Protein AF-A0AAU1BRS5-F1 (afdb_monomer)

Foldseek 3Di:
DDWDWDWDDDVQWIWIATPVGDIHDTDSDNVVNVVRSVVPPDPDDPPPDD

Sequence (50 aa):
MPHQTTITERGSFAIARCSCGWTGPARRSRDRARTDAQTHNPPLAVPSGI

Radius of gyration: 12.46 Å; Cα contacts (8 Å, |Δi|>4): 73; chains: 1; bounding box: 14×24×42 Å

Solvent-accessible surface area (backbone atoms only — not comparable to full-atom values): 3099 Å² total; per-residue (Å²): 130,83,81,49,65,49,80,48,74,62,86,76,27,19,26,15,36,33,74,82,72,52,66,52,66,81,23,72,45,58,66,59,17,49,49,53,40,60,67,61,57,66,78,72,79,73,74,91,77,130

Mean predicted aligned error: 6.53 Å

Structure (mmCIF, N/CA/C/O backbone):
data_AF-A0AAU1BRS5-F1
#
_entry.id   AF-A0AAU1BRS5-F1
#
loop_
_atom_site.group_PDB
_atom_site.id
_atom_site.type_symbol
_atom_site.label_atom_id
_atom_site.label_alt_id
_atom_site.label_comp_id
_atom_site.label_asym_id
_atom_site.label_entity_id
_atom_site.label_seq_id
_atom_site.pdbx_PDB_ins_code
_atom_site.Cartn_x
_atom_site.Cartn_y
_atom_site.Cartn_z
_atom_site.occupancy
_atom_site.B_iso_or_equiv
_atom_site.auth_seq_id
_atom_site.auth_comp_id
_atom_site.auth_asym_id
_atom_site.auth_atom_id
_atom_site.pdbx_PDB_model_num
ATOM 1 N N . MET A 1 1 ? -3.099 -8.426 -17.062 1.00 61.50 1 MET A N 1
ATOM 2 C CA . MET A 1 1 ? -3.786 -7.337 -16.325 1.00 61.50 1 MET A CA 1
ATOM 3 C C . MET A 1 1 ? -2.712 -6.476 -15.677 1.00 61.50 1 MET A C 1
ATOM 5 O O . MET A 1 1 ? -1.745 -7.061 -15.202 1.00 61.50 1 MET A O 1
ATOM 9 N N . PRO A 1 2 ? -2.803 -5.137 -15.697 1.00 74.19 2 PRO A N 1
ATOM 10 C CA . PRO A 1 2 ? -1.796 -4.291 -15.059 1.00 74.19 2 PRO A CA 1
ATOM 11 C C . PRO A 1 2 ? -1.770 -4.533 -13.542 1.00 74.19 2 PRO A C 1
ATOM 13 O O . PRO A 1 2 ? -2.820 -4.646 -12.904 1.00 74.19 2 PRO A O 1
ATOM 16 N N . HIS A 1 3 ? -0.569 -4.623 -12.967 1.00 83.81 3 HIS A N 1
ATOM 17 C CA . HIS A 1 3 ? -0.391 -4.702 -11.520 1.00 83.81 3 HIS A CA 1
ATOM 18 C C . HIS A 1 3 ? -0.720 -3.343 -10.914 1.00 83.81 3 HIS A C 1
ATOM 20 O O . HIS A 1 3 ? 0.001 -2.371 -11.115 1.00 83.81 3 HIS A O 1
ATOM 26 N N . GLN A 1 4 ? -1.822 -3.274 -10.175 1.00 88.81 4 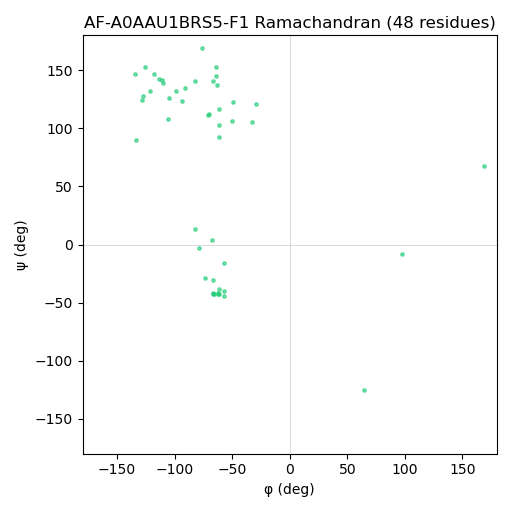GLN A N 1
ATOM 27 C CA . GLN A 1 4 ? -2.222 -2.073 -9.461 1.00 88.81 4 GLN A CA 1
ATOM 28 C C . GLN A 1 4 ? -1.943 -2.285 -7.983 1.00 88.81 4 GLN A C 1
ATOM 30 O O . GLN A 1 4 ? -2.626 -3.060 -7.310 1.00 88.81 4 GLN A O 1
ATOM 35 N N . THR A 1 5 ? -0.922 -1.601 -7.482 1.00 91.69 5 THR A N 1
ATOM 36 C CA . THR A 1 5 ? -0.585 -1.635 -6.064 1.00 91.69 5 THR A CA 1
ATOM 37 C C . THR A 1 5 ? -1.296 -0.526 -5.302 1.00 91.69 5 THR A C 1
ATOM 39 O O . THR A 1 5 ? -1.276 0.630 -5.719 1.00 91.69 5 THR A O 1
ATOM 42 N N . THR A 1 6 ? -1.874 -0.856 -4.156 1.00 93.19 6 THR A N 1
ATOM 43 C CA . THR A 1 6 ? -2.491 0.083 -3.218 1.00 93.19 6 THR A CA 1
ATOM 44 C C . THR A 1 6 ? -1.889 -0.085 -1.830 1.00 93.19 6 THR A C 1
ATOM 46 O O . THR A 1 6 ? -1.406 -1.155 -1.459 1.00 93.19 6 THR A O 1
ATOM 49 N N . ILE A 1 7 ? -1.903 0.996 -1.051 1.00 95.31 7 ILE A N 1
ATOM 50 C CA . ILE A 1 7 ? -1.475 0.982 0.347 1.00 95.31 7 ILE A CA 1
ATOM 51 C C . ILE A 1 7 ? -2.725 1.039 1.217 1.00 95.31 7 ILE A C 1
ATOM 53 O O . ILE A 1 7 ? -3.564 1.920 1.055 1.00 95.31 7 ILE A O 1
ATOM 57 N N . THR A 1 8 ? -2.849 0.086 2.132 1.00 94.88 8 THR A N 1
ATOM 58 C CA . THR A 1 8 ? -3.909 0.024 3.139 1.00 94.88 8 THR A CA 1
ATOM 59 C C . THR A 1 8 ? -3.292 0.210 4.512 1.00 94.88 8 THR A C 1
ATOM 61 O O . THR A 1 8 ? -2.216 -0.316 4.788 1.00 94.88 8 THR A O 1
ATOM 64 N N . GLU A 1 9 ? -3.992 0.909 5.398 1.00 95.12 9 GLU A N 1
ATOM 65 C 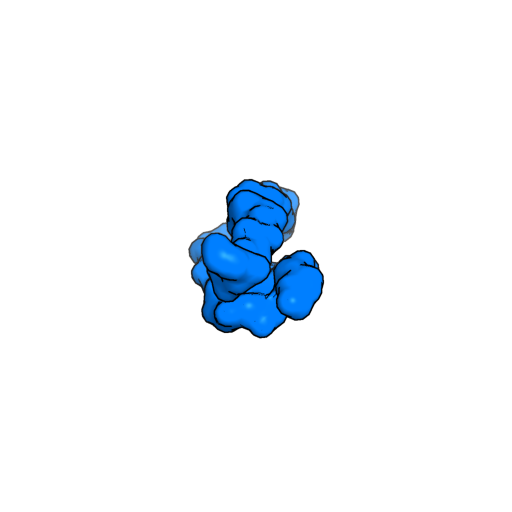CA . GLU A 1 9 ? -3.570 1.071 6.784 1.00 95.12 9 GLU A CA 1
ATOM 66 C C . GLU A 1 9 ? -4.463 0.307 7.746 1.00 95.12 9 GLU A C 1
ATOM 68 O O . GLU A 1 9 ? -5.687 0.265 7.617 1.00 95.12 9 GLU A O 1
ATOM 73 N N . ARG A 1 10 ? -3.823 -0.315 8.731 1.00 93.31 10 ARG A N 1
ATOM 74 C CA . ARG A 1 10 ? -4.455 -1.080 9.800 1.00 93.31 10 ARG A CA 1
ATOM 75 C C . ARG A 1 10 ? -3.810 -0.649 11.113 1.00 93.31 10 ARG A C 1
ATOM 77 O O . ARG A 1 10 ? -2.793 -1.200 11.529 1.00 93.31 10 ARG A O 1
ATOM 84 N N . GLY A 1 11 ? -4.384 0.380 11.737 1.00 93.75 11 GLY A N 1
ATOM 85 C CA . GLY A 1 11 ? -3.814 1.013 12.929 1.00 93.75 11 GLY A CA 1
ATOM 86 C C . GLY A 1 11 ? -2.467 1.669 12.617 1.00 93.75 11 GLY A C 1
ATOM 87 O O . GLY A 1 11 ? -2.366 2.454 11.683 1.00 93.75 11 GLY A O 1
ATOM 88 N N . SER A 1 12 ? -1.418 1.313 13.365 1.00 93.00 12 SER A N 1
ATOM 89 C CA . SER A 1 12 ? -0.056 1.848 13.182 1.00 93.00 12 SER A CA 1
ATOM 90 C C . SER A 1 12 ? 0.756 1.164 12.069 1.00 93.00 12 SER A C 1
ATOM 92 O O . SER A 1 12 ? 1.977 1.327 12.013 1.00 93.00 12 SER A O 1
ATOM 94 N N . PHE A 1 13 ? 0.112 0.367 11.213 1.00 94.81 13 PHE A N 1
ATOM 95 C CA . PHE A 1 13 ? 0.765 -0.371 10.135 1.00 94.81 13 PHE A CA 1
ATOM 96 C C . PHE A 1 13 ? 0.193 0.003 8.769 1.00 94.81 13 PHE A C 1
ATOM 98 O O . PHE A 1 13 ? -1.016 -0.024 8.562 1.00 94.81 13 PHE A O 1
ATOM 105 N N . ALA A 1 14 ? 1.084 0.270 7.823 1.00 96.81 14 ALA A N 1
ATOM 106 C CA . ALA A 1 14 ? 0.837 0.364 6.398 1.00 96.81 14 ALA A CA 1
ATOM 107 C C . ALA A 1 14 ? 1.226 -0.955 5.714 1.00 96.81 14 ALA A C 1
ATOM 109 O O . ALA A 1 14 ? 2.306 -1.504 5.943 1.00 96.81 14 ALA A O 1
ATOM 110 N N . ILE A 1 15 ? 0.335 -1.462 4.869 1.00 95.69 15 ILE A N 1
ATOM 111 C CA . ILE A 1 15 ? 0.456 -2.739 4.168 1.00 95.69 15 ILE A CA 1
ATOM 112 C C . ILE A 1 15 ? 0.236 -2.477 2.682 1.00 95.69 15 ILE A C 1
ATOM 114 O O . ILE A 1 15 ? -0.769 -1.880 2.291 1.00 95.69 15 ILE A O 1
ATOM 118 N N . ALA A 1 16 ? 1.168 -2.936 1.852 1.00 95.56 16 ALA A N 1
ATOM 119 C CA . ALA A 1 16 ? 1.012 -2.911 0.406 1.00 95.56 16 ALA A CA 1
ATOM 120 C C . ALA A 1 16 ? 0.177 -4.101 -0.074 1.00 95.56 16 ALA A C 1
ATOM 122 O O . ALA A 1 16 ? 0.333 -5.215 0.419 1.00 95.56 16 ALA A O 1
ATOM 123 N N . ARG A 1 17 ? -0.695 -3.884 -1.054 1.00 93.81 17 ARG A N 1
ATOM 124 C CA . ARG A 1 17 ? -1.459 -4.934 -1.733 1.00 93.81 17 ARG A CA 1
ATOM 125 C C . ARG A 1 17 ? -1.420 -4.712 -3.226 1.00 93.81 17 ARG A C 1
ATOM 127 O O . ARG A 1 17 ? -1.405 -3.570 -3.665 1.00 93.81 17 ARG A O 1
ATOM 134 N N . CYS A 1 18 ? -1.425 -5.787 -3.996 1.00 93.25 18 CYS A N 1
ATOM 135 C CA . CYS A 1 18 ? -1.505 -5.729 -5.445 1.00 93.25 18 CYS A CA 1
ATOM 136 C C . CYS A 1 18 ? -2.777 -6.420 -5.933 1.00 93.25 18 CYS A C 1
ATOM 138 O O . CYS A 1 18 ? -3.207 -7.424 -5.364 1.00 93.25 18 CYS A O 1
ATOM 140 N N . SER A 1 19 ? -3.349 -5.922 -7.028 1.00 89.31 19 SER A N 1
ATOM 141 C CA . SER A 1 19 ? -4.474 -6.556 -7.724 1.00 89.31 19 SER A CA 1
ATOM 142 C C . SER A 1 19 ? -4.195 -7.997 -8.178 1.00 89.31 19 SER A C 1
ATOM 144 O O . SER A 1 19 ? -5.137 -8.733 -8.446 1.00 89.31 19 SER A O 1
ATOM 146 N N . CYS A 1 20 ? -2.930 -8.432 -8.221 1.00 89.25 20 CYS A N 1
ATOM 147 C CA . CYS A 1 20 ? -2.552 -9.820 -8.501 1.00 89.25 20 CYS A CA 1
ATOM 148 C C . CYS A 1 20 ? -2.697 -10.781 -7.308 1.00 89.25 20 CYS A C 1
ATOM 150 O O . CYS A 1 20 ? -2.427 -11.968 -7.454 1.00 89.25 20 CYS A O 1
ATOM 152 N N . GLY A 1 21 ? -3.079 -10.27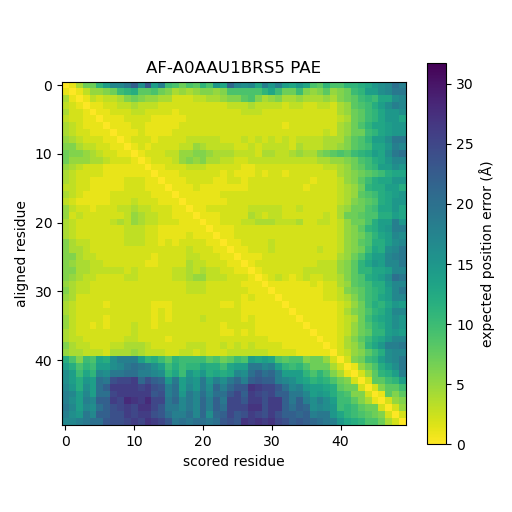9 -6.129 1.00 89.69 21 GLY A N 1
ATOM 153 C CA . GLY A 1 21 ? -3.215 -11.066 -4.900 1.00 89.69 21 GLY A CA 1
ATOM 154 C C . GLY A 1 21 ? -2.005 -11.000 -3.965 1.00 89.69 21 GLY A C 1
ATOM 155 O O . GLY A 1 21 ? -2.093 -11.450 -2.823 1.00 89.69 21 GLY A O 1
ATOM 156 N N . TRP A 1 22 ? -0.892 -10.393 -4.387 1.00 92.31 22 TRP A N 1
ATOM 157 C CA . TRP A 1 22 ? 0.253 -10.184 -3.501 1.00 92.31 22 TRP A CA 1
ATOM 158 C C . TRP A 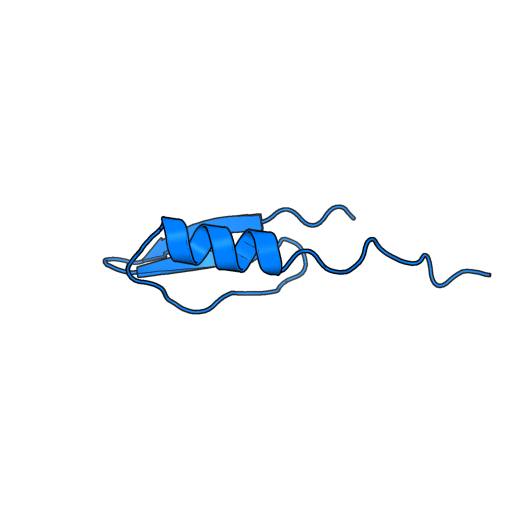1 22 ? -0.072 -9.203 -2.372 1.00 92.31 22 TRP A C 1
ATOM 160 O O . TRP A 1 22 ? -0.737 -8.181 -2.569 1.00 92.31 22 TRP A O 1
ATOM 170 N N . THR A 1 23 ? 0.444 -9.504 -1.182 1.00 93.75 23 THR A N 1
ATOM 171 C CA . THR A 1 23 ? 0.383 -8.629 -0.013 1.00 93.75 23 THR A CA 1
ATOM 172 C C . THR A 1 23 ? 1.786 -8.476 0.558 1.00 93.75 23 THR A C 1
ATOM 174 O O . THR A 1 23 ? 2.448 -9.463 0.873 1.00 93.75 23 THR A O 1
ATOM 177 N N . GLY A 1 24 ? 2.227 -7.231 0.685 1.00 91.62 24 GLY A N 1
ATOM 178 C CA . GLY A 1 24 ? 3.506 -6.882 1.271 1.00 91.62 24 GLY A CA 1
ATOM 179 C C . GLY A 1 24 ? 3.509 -6.974 2.800 1.00 91.62 24 GLY A C 1
ATOM 180 O O . GLY A 1 24 ? 2.460 -7.097 3.440 1.00 91.62 24 GLY A O 1
ATOM 181 N N . PRO A 1 25 ? 4.694 -6.886 3.414 1.00 93.75 25 PRO A N 1
ATOM 182 C CA . PRO A 1 25 ? 4.854 -6.915 4.863 1.00 93.75 25 PRO A CA 1
ATOM 183 C C . PRO A 1 25 ? 4.189 -5.711 5.548 1.00 93.75 25 PRO A C 1
ATOM 185 O O . PRO A 1 25 ? 4.116 -4.613 4.996 1.00 93.75 25 PRO A O 1
ATOM 188 N N . ALA A 1 26 ? 3.771 -5.892 6.804 1.00 95.06 26 ALA A N 1
ATOM 189 C CA . ALA A 1 26 ? 3.287 -4.796 7.640 1.00 95.06 26 ALA A CA 1
ATOM 190 C C . ALA A 1 26 ? 4.446 -3.861 8.023 1.00 95.06 26 ALA A C 1
ATOM 192 O O . ALA A 1 26 ? 5.354 -4.234 8.770 1.00 95.06 26 ALA A O 1
ATOM 193 N N . ARG A 1 27 ? 4.430 -2.627 7.513 1.00 95.56 27 ARG A N 1
ATOM 194 C CA . ARG A 1 27 ? 5.441 -1.598 7.797 1.00 95.56 27 ARG A CA 1
ATOM 195 C C . ARG A 1 27 ? 4.832 -0.486 8.635 1.00 95.56 27 ARG A C 1
ATOM 197 O O . ARG A 1 27 ? 3.718 -0.066 8.385 1.00 95.56 27 ARG A O 1
ATOM 204 N N . ARG A 1 28 ? 5.578 0.066 9.593 1.00 94.44 28 ARG A N 1
ATOM 205 C CA . ARG A 1 28 ? 5.136 1.280 10.313 1.00 94.44 28 ARG A CA 1
ATOM 206 C C . ARG A 1 28 ? 5.232 2.548 9.458 1.00 94.44 28 ARG A C 1
ATOM 208 O O . ARG A 1 28 ? 4.479 3.488 9.658 1.00 94.44 28 ARG A O 1
ATOM 215 N N . SER A 1 29 ? 6.166 2.573 8.506 1.00 94.00 29 SER A N 1
ATOM 216 C CA . SER A 1 29 ? 6.333 3.685 7.566 1.00 94.00 29 SER A CA 1
ATOM 217 C C . SER A 1 29 ? 5.548 3.408 6.285 1.00 94.00 29 SER A C 1
ATOM 219 O O . SER A 1 29 ? 5.785 2.399 5.613 1.00 94.00 29 SER A O 1
ATOM 221 N N . ARG A 1 30 ? 4.649 4.338 5.939 1.00 92.44 30 ARG A N 1
ATOM 222 C CA . ARG A 1 30 ? 3.929 4.360 4.656 1.00 92.44 30 ARG A CA 1
ATOM 223 C C . ARG A 1 30 ? 4.888 4.385 3.474 1.00 92.44 30 ARG A C 1
ATOM 225 O O . ARG A 1 30 ? 4.656 3.685 2.496 1.00 92.44 30 ARG A O 1
ATOM 232 N N . ASP A 1 31 ? 5.971 5.147 3.577 1.00 93.62 31 ASP A N 1
ATOM 233 C CA . ASP A 1 31 ? 6.946 5.273 2.496 1.00 93.62 31 ASP A CA 1
ATOM 234 C C . ASP A 1 31 ? 7.665 3.958 2.242 1.00 93.62 31 ASP A C 1
ATOM 236 O O . ASP A 1 31 ? 7.738 3.524 1.098 1.00 93.62 31 ASP A O 1
ATOM 240 N N . ARG A 1 32 ? 8.061 3.245 3.304 1.00 93.44 32 ARG A N 1
ATOM 241 C CA . ARG A 1 32 ? 8.600 1.887 3.153 1.00 93.44 32 ARG A CA 1
ATOM 242 C C . ARG A 1 32 ? 7.591 0.916 2.553 1.00 93.44 32 ARG A C 1
ATOM 244 O O . ARG A 1 32 ? 7.980 0.121 1.707 1.00 93.44 32 ARG A O 1
ATOM 251 N N . ALA A 1 33 ? 6.320 0.969 2.958 1.00 94.62 33 ALA A N 1
ATOM 252 C CA . ALA A 1 33 ? 5.282 0.136 2.344 1.00 94.62 33 ALA A CA 1
ATOM 253 C C . ALA A 1 33 ? 5.116 0.454 0.847 1.00 94.62 33 ALA A C 1
ATOM 255 O O . ALA A 1 33 ? 4.951 -0.453 0.036 1.00 94.62 33 ALA A O 1
ATOM 256 N N . ARG A 1 34 ? 5.213 1.735 0.467 1.00 92.12 34 ARG A N 1
ATOM 257 C CA . ARG A 1 34 ? 5.168 2.173 -0.933 1.00 92.12 34 ARG A CA 1
ATOM 258 C C . ARG A 1 34 ? 6.377 1.693 -1.726 1.00 92.12 34 ARG A C 1
ATOM 260 O O . ARG A 1 34 ? 6.198 1.233 -2.845 1.00 92.12 34 ARG A O 1
ATOM 267 N N . THR A 1 35 ? 7.576 1.7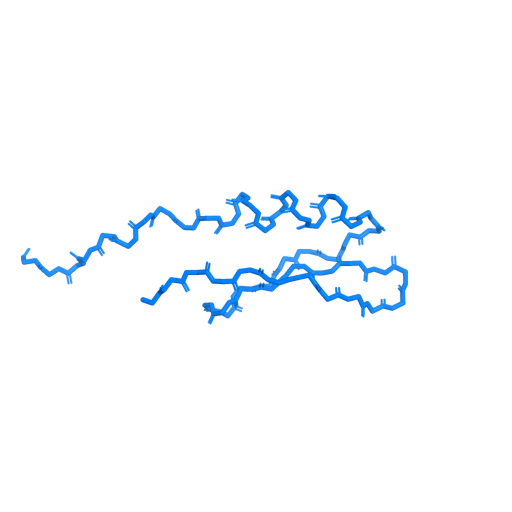45 -1.153 1.00 92.19 35 THR A N 1
ATOM 268 C CA . THR A 1 35 ? 8.770 1.170 -1.784 1.00 92.19 35 THR A CA 1
ATOM 269 C C . THR A 1 35 ? 8.611 -0.335 -1.987 1.00 92.19 35 THR A C 1
ATOM 271 O O . THR A 1 35 ? 8.910 -0.821 -3.066 1.00 92.19 35 THR A O 1
ATOM 274 N N . ASP A 1 36 ? 8.076 -1.068 -1.005 1.00 91.56 36 ASP A N 1
ATOM 275 C CA . ASP A 1 36 ? 7.776 -2.505 -1.131 1.00 91.56 36 ASP A CA 1
ATOM 276 C C . ASP A 1 36 ? 6.818 -2.766 -2.316 1.00 91.56 36 ASP A C 1
ATOM 278 O O . ASP A 1 36 ? 7.080 -3.626 -3.151 1.00 91.56 36 ASP A O 1
ATOM 282 N N . ALA A 1 37 ? 5.760 -1.955 -2.458 1.00 90.88 37 ALA A N 1
ATOM 283 C CA . ALA A 1 37 ? 4.837 -2.008 -3.597 1.00 90.88 37 ALA A CA 1
ATOM 284 C C . ALA A 1 37 ? 5.506 -1.706 -4.950 1.00 90.88 37 ALA A C 1
ATOM 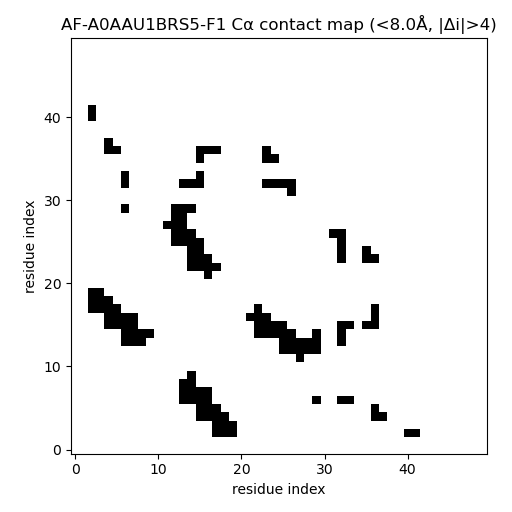286 O O . ALA A 1 37 ? 5.231 -2.386 -5.934 1.00 90.88 37 ALA A O 1
ATOM 287 N N . GLN A 1 38 ? 6.377 -0.697 -5.008 1.00 89.38 38 GLN A N 1
ATOM 288 C CA . GLN A 1 38 ? 7.113 -0.334 -6.225 1.00 89.38 38 GLN A CA 1
ATOM 289 C C . GLN A 1 38 ? 8.104 -1.429 -6.631 1.00 89.38 38 GLN A C 1
ATOM 291 O O . GLN A 1 38 ? 8.184 -1.788 -7.802 1.00 89.38 38 GLN A O 1
ATOM 296 N N . THR A 1 39 ? 8.821 -1.997 -5.659 1.00 88.44 39 THR A N 1
ATOM 297 C CA . THR A 1 39 ? 9.731 -3.131 -5.86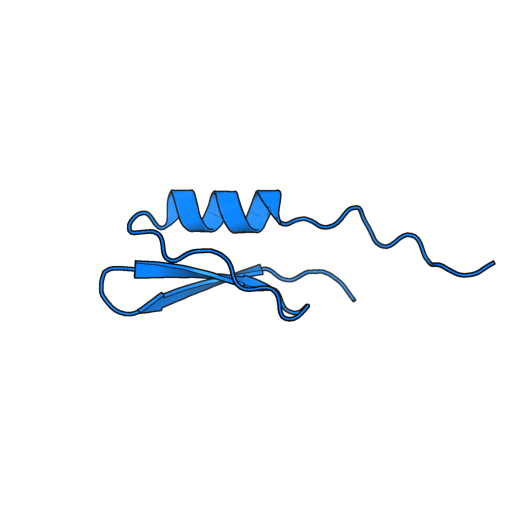1 1.00 88.44 39 THR A CA 1
ATOM 298 C C . THR A 1 39 ? 8.975 -4.396 -6.253 1.00 88.44 39 THR A C 1
ATOM 300 O O . THR A 1 39 ? 9.495 -5.207 -7.012 1.00 88.44 39 THR A O 1
ATOM 303 N N . HIS A 1 40 ? 7.732 -4.557 -5.791 1.00 87.19 40 HIS A N 1
ATOM 304 C CA . HIS A 1 40 ? 6.857 -5.656 -6.187 1.00 87.19 40 HIS A CA 1
ATOM 305 C C . HIS A 1 40 ? 6.417 -5.592 -7.660 1.00 87.19 40 HIS A C 1
ATOM 307 O O . HIS A 1 40 ? 5.657 -6.455 -8.079 1.00 87.19 40 HIS A O 1
ATOM 313 N N . ASN A 1 41 ? 6.889 -4.643 -8.478 1.00 75.31 41 ASN A N 1
ATOM 314 C CA . ASN A 1 41 ? 6.708 -4.716 -9.925 1.00 75.31 41 ASN A CA 1
ATOM 315 C C . ASN A 1 41 ? 7.148 -6.103 -10.426 1.00 75.31 41 ASN A C 1
ATOM 317 O O . ASN A 1 41 ? 8.353 -6.373 -10.472 1.00 75.31 41 ASN A O 1
ATOM 321 N N . PRO A 1 42 ? 6.216 -7.002 -10.797 1.00 60.09 42 PRO A N 1
ATOM 322 C CA . PRO A 1 42 ? 6.649 -8.205 -11.461 1.00 60.09 42 PRO A CA 1
ATOM 323 C C . PRO A 1 42 ? 7.258 -7.756 -12.784 1.00 60.09 42 PRO A C 1
ATOM 325 O O . PRO A 1 42 ? 6.792 -6.767 -13.369 1.00 60.09 42 PRO A O 1
ATOM 328 N N . PRO A 1 43 ? 8.310 -8.438 -13.256 1.00 53.81 43 PRO A N 1
ATOM 329 C CA . PRO A 1 43 ? 8.777 -8.213 -14.609 1.00 53.81 43 PRO A CA 1
ATOM 330 C C . PRO A 1 43 ? 7.546 -8.282 -15.511 1.00 53.81 43 PRO A C 1
ATOM 332 O O . PRO A 1 43 ? 6.767 -9.234 -15.423 1.00 53.81 43 PRO A O 1
ATOM 335 N N . LEU A 1 44 ? 7.330 -7.182 -16.241 1.00 56.12 44 LEU A N 1
ATOM 336 C CA . LEU A 1 44 ? 6.265 -6.969 -17.215 1.00 56.12 44 LEU A CA 1
ATOM 337 C C . LEU A 1 44 ? 5.889 -8.316 -17.808 1.00 56.12 44 LEU A C 1
ATOM 339 O O . LEU A 1 44 ? 6.783 -8.984 -18.324 1.00 56.12 44 LEU A O 1
ATOM 343 N N . ALA A 1 45 ? 4.624 -8.715 -17.656 1.00 57.66 45 ALA A N 1
ATOM 344 C CA . ALA A 1 45 ? 4.094 -9.963 -18.177 1.00 57.66 45 ALA A CA 1
ATOM 345 C C . ALA A 1 45 ? 4.802 -10.327 -19.487 1.00 57.66 45 ALA A C 1
ATOM 347 O O . ALA A 1 45 ? 4.549 -9.701 -20.514 1.00 57.66 45 ALA A O 1
ATOM 348 N N . VAL A 1 46 ? 5.707 -11.310 -19.445 1.00 53.84 46 VAL A N 1
ATOM 349 C CA . VAL A 1 46 ? 6.010 -12.055 -20.656 1.00 53.84 46 VAL A CA 1
ATOM 350 C C . VAL A 1 46 ? 4.671 -12.691 -21.015 1.00 53.84 46 VAL A C 1
ATOM 352 O O . VAL A 1 46 ? 4.123 -13.423 -20.184 1.00 53.84 46 VAL A O 1
ATOM 355 N N . PRO A 1 47 ? 4.039 -12.373 -22.156 1.00 52.56 47 PRO A N 1
ATOM 356 C CA . PRO A 1 47 ? 2.978 -13.240 -22.620 1.00 52.56 47 PRO A CA 1
ATOM 357 C C . PRO A 1 47 ? 3.650 -14.594 -22.866 1.00 52.56 47 PRO A C 1
ATOM 359 O O . PRO A 1 47 ? 4.383 -14.762 -23.836 1.00 52.56 47 PRO A O 1
ATOM 362 N N . SER A 1 48 ? 3.474 -15.550 -21.949 1.00 61.09 48 SER A N 1
ATOM 363 C CA . SER A 1 48 ? 3.666 -16.961 -22.270 1.00 61.09 48 SER A CA 1
ATOM 364 C C . SER A 1 48 ? 2.643 -17.285 -23.350 1.00 61.09 48 SER A C 1
ATOM 366 O O . SER A 1 48 ? 1.477 -17.536 -23.059 1.00 61.09 48 SER A O 1
ATOM 368 N N . GLY A 1 49 ? 3.068 -17.150 -24.598 1.00 60.69 49 GLY A N 1
ATOM 369 C CA . GLY A 1 49 ? 2.219 -17.306 -25.764 1.00 60.69 49 GLY A CA 1
ATOM 370 C C . GLY A 1 49 ? 2.920 -16.826 -27.026 1.00 60.69 49 GLY A C 1
ATOM 371 O O . GLY A 1 49 ? 2.544 -15.787 -27.559 1.00 60.69 49 GLY A O 1
ATOM 372 N N . ILE A 1 50 ? 3.970 -17.536 -27.441 1.00 49.81 50 ILE A N 1
ATOM 373 C CA . ILE A 1 50 ? 3.953 -18.470 -28.584 1.00 49.81 50 ILE A CA 1
ATOM 374 C C . ILE A 1 50 ? 5.009 -19.553 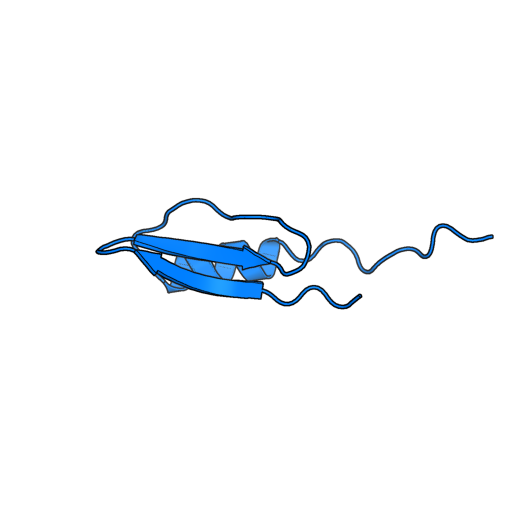-28.360 1.00 49.81 50 ILE A C 1
ATOM 376 O O . ILE A 1 50 ? 6.054 -19.227 -27.754 1.00 49.81 50 ILE A O 1
#

Nearest PDB structures (foldseek):
  8h6h-assembly1_A  TM=5.174E-01  e=2.100E+00  Acetivibrio thermocellu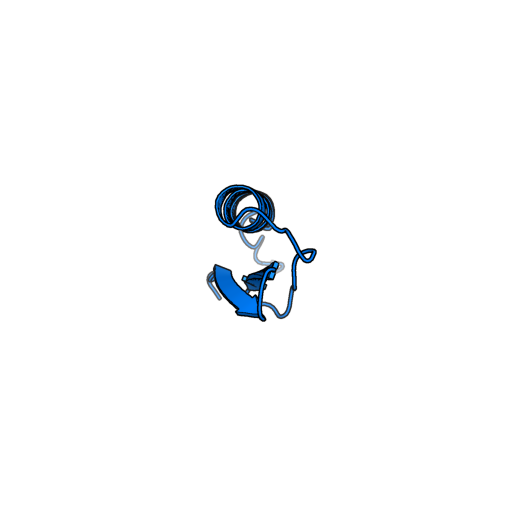s
  8hnu-assembly1_B  TM=5.272E-01  e=4.516E+00  Acetivibrio thermocellus
  6tgf-assembly1_E  TM=3.874E-01  e=5.130E+00  Pantoea stewartii subsp. stewartii DC283

Secondary structure (DSSP, 8-state):
----EEEEEETTEEEEEETTS-B---BS-HHHHHHHHHHT----------

pLDDT: mean 84.68, std 14.7, range [49.81, 96.81]